Protein AF-A0A969XML6-F1 (afdb_monomer_lite)

Radius of gyration: 11.87 Å; chains: 1; bounding box: 26×25×30 Å

Sequence (83 aa):
MPVALARDLGRVLAANRRYDYTAEAGLVAYVTAEGWPVYLGHDGDAAAKVAIMRALVDELVRRNVSVAYIDLRNEVRPTYKPG

Foldseek 3Di:
DLVVLVVVLCVVVPDDWDWDADPVQGIWTFDDPVRATERQGRDDDNVLLVVQVVVVVVVCVVVVFAFNHWYCVPVVDIDTDGD

pLDDT: mean 85.57, std 12.53, range [48.47, 97.31]

Structure (mmCIF, N/CA/C/O backbone):
data_AF-A0A969XML6-F1
#
_entry.id   AF-A0A969XML6-F1
#
loop_
_atom_site.group_PDB
_atom_site.id
_atom_site.type_symbol
_atom_site.label_atom_id
_atom_site.label_alt_id
_atom_site.label_comp_id
_atom_site.label_asym_id
_atom_site.label_entity_id
_atom_site.label_seq_id
_atom_site.pdbx_PDB_ins_code
_atom_site.Cartn_x
_atom_site.Cartn_y
_atom_site.Cartn_z
_atom_site.occupancy
_atom_site.B_iso_or_equiv
_atom_site.auth_seq_id
_atom_site.auth_comp_id
_atom_site.auth_asym_id
_atom_site.auth_atom_id
_atom_site.pdbx_PDB_model_num
ATOM 1 N N . MET A 1 1 ? 10.906 -5.580 -14.891 1.00 49.66 1 MET A N 1
ATOM 2 C CA . MET A 1 1 ? 10.517 -6.989 -14.638 1.00 49.66 1 MET A CA 1
ATOM 3 C C . MET A 1 1 ? 9.857 -7.042 -13.269 1.00 49.66 1 MET A C 1
ATOM 5 O O . MET A 1 1 ? 10.579 -6.887 -12.288 1.00 49.66 1 MET A O 1
ATOM 9 N N . PRO A 1 2 ? 8.534 -7.257 -13.184 1.00 57.25 2 PRO A N 1
ATOM 10 C CA . PRO A 1 2 ? 7.766 -7.201 -11.928 1.00 57.25 2 PRO A CA 1
ATOM 11 C C . PRO A 1 2 ? 8.295 -8.110 -10.798 1.00 57.25 2 PRO A C 1
ATOM 13 O O . PRO A 1 2 ? 8.034 -7.878 -9.622 1.00 57.25 2 PRO A O 1
ATOM 16 N N . VAL A 1 3 ? 9.110 -9.111 -11.143 1.00 62.34 3 VAL A N 1
ATOM 17 C CA . VAL A 1 3 ? 9.784 -10.023 -10.207 1.00 62.34 3 VAL A CA 1
ATOM 18 C C . VAL A 1 3 ? 10.809 -9.323 -9.302 1.00 62.34 3 VAL A C 1
ATOM 20 O O . VAL A 1 3 ? 11.022 -9.788 -8.187 1.00 62.34 3 VAL A O 1
ATOM 23 N N . ALA A 1 4 ? 11.459 -8.238 -9.741 1.00 68.62 4 ALA A N 1
ATOM 24 C CA . ALA A 1 4 ? 12.520 -7.592 -8.959 1.00 68.62 4 ALA A CA 1
ATOM 25 C C . ALA A 1 4 ? 11.962 -6.910 -7.701 1.00 68.62 4 ALA A C 1
ATOM 27 O O . ALA A 1 4 ? 12.379 -7.239 -6.594 1.00 68.62 4 ALA A O 1
ATOM 28 N N . LEU A 1 5 ? 10.932 -6.072 -7.867 1.00 69.44 5 LEU A N 1
ATOM 29 C CA . LEU A 1 5 ? 10.255 -5.392 -6.762 1.00 69.44 5 LEU A CA 1
ATOM 30 C C . LEU A 1 5 ? 9.671 -6.394 -5.756 1.00 69.44 5 LEU A C 1
ATOM 32 O O . LEU A 1 5 ? 9.912 -6.273 -4.558 1.00 69.44 5 LEU A O 1
ATOM 36 N N . ALA A 1 6 ? 8.967 -7.425 -6.236 1.00 69.94 6 ALA A N 1
ATOM 37 C CA . ALA A 1 6 ? 8.409 -8.470 -5.376 1.00 69.94 6 ALA A CA 1
ATOM 38 C C . ALA A 1 6 ? 9.499 -9.247 -4.610 1.00 69.94 6 ALA A C 1
ATOM 40 O O . ALA A 1 6 ? 9.362 -9.500 -3.413 1.00 69.94 6 ALA A O 1
ATOM 41 N N . ARG A 1 7 ? 10.608 -9.596 -5.278 1.00 69.94 7 ARG A N 1
ATOM 42 C CA . ARG A 1 7 ? 11.750 -10.290 -4.662 1.00 69.94 7 ARG A CA 1
ATOM 43 C C . ARG A 1 7 ? 12.417 -9.437 -3.588 1.00 69.94 7 ARG A C 1
ATOM 45 O O . ARG A 1 7 ? 12.730 -9.952 -2.515 1.00 69.94 7 ARG A O 1
ATOM 52 N N . ASP A 1 8 ? 12.639 -8.161 -3.869 1.00 69.62 8 ASP A N 1
ATOM 53 C CA . ASP A 1 8 ? 13.292 -7.252 -2.931 1.00 69.62 8 ASP A CA 1
ATOM 54 C C . ASP A 1 8 ? 12.381 -6.952 -1.737 1.00 69.62 8 ASP A C 1
ATOM 56 O O . ASP A 1 8 ? 12.837 -6.971 -0.594 1.00 69.62 8 ASP A O 1
ATOM 60 N N . LEU A 1 9 ? 11.070 -6.840 -1.957 1.00 73.06 9 LEU A N 1
ATOM 61 C CA . LEU A 1 9 ? 10.090 -6.754 -0.875 1.00 73.06 9 LEU A CA 1
ATOM 62 C C . LEU A 1 9 ? 10.038 -8.012 -0.015 1.00 73.06 9 LEU A C 1
ATOM 64 O O . LEU A 1 9 ? 9.980 -7.889 1.204 1.00 73.06 9 LEU A O 1
ATOM 68 N N . GLY A 1 10 ? 10.157 -9.206 -0.598 1.00 65.44 10 GLY A N 1
ATOM 69 C CA . GLY A 1 10 ? 10.270 -10.448 0.171 1.00 65.44 10 GLY A CA 1
ATOM 70 C C . GLY A 1 10 ? 11.449 -10.449 1.154 1.00 65.44 10 GLY A C 1
ATOM 71 O O . GLY A 1 10 ? 11.335 -10.993 2.251 1.00 65.44 10 GLY A O 1
ATOM 72 N N . ARG A 1 11 ? 12.562 -9.785 0.806 1.00 66.62 11 ARG A N 1
ATOM 73 C CA . ARG A 1 11 ? 13.721 -9.621 1.703 1.00 66.62 11 ARG A CA 1
ATOM 74 C C . ARG A 1 11 ? 13.478 -8.568 2.782 1.00 66.62 11 ARG A C 1
ATOM 76 O O . ARG A 1 11 ? 13.883 -8.760 3.923 1.00 66.62 11 ARG A O 1
ATOM 83 N N . VAL A 1 12 ? 12.820 -7.464 2.432 1.00 62.53 12 VAL A N 1
ATOM 84 C CA . VAL A 1 12 ? 12.600 -6.331 3.346 1.00 62.53 12 VAL A CA 1
ATOM 85 C C . VAL A 1 12 ? 11.432 -6.578 4.319 1.00 62.53 12 VAL A C 1
ATOM 87 O O . VAL A 1 12 ? 11.429 -6.063 5.441 1.00 62.53 12 VAL A O 1
ATOM 90 N N . LEU A 1 13 ? 10.432 -7.368 3.920 1.00 66.50 13 LEU A N 1
ATOM 91 C CA . LEU A 1 13 ? 9.200 -7.624 4.679 1.00 66.50 13 LEU A CA 1
ATOM 92 C C . LEU A 1 13 ? 9.240 -8.883 5.562 1.00 66.50 13 LEU A C 1
ATOM 94 O O . LEU A 1 13 ? 8.183 -9.319 6.010 1.00 66.50 13 LEU A O 1
ATOM 98 N N . ALA A 1 14 ? 10.422 -9.456 5.807 1.00 56.28 14 ALA A N 1
ATOM 99 C CA . ALA A 1 14 ? 10.615 -10.774 6.413 1.00 56.28 14 ALA A CA 1
ATOM 100 C C . ALA A 1 14 ? 9.571 -11.220 7.475 1.00 56.28 14 ALA A C 1
ATOM 102 O O . ALA A 1 14 ? 9.224 -10.506 8.418 1.00 56.28 14 ALA A O 1
ATOM 103 N N . ALA A 1 15 ? 9.171 -12.484 7.291 1.00 48.47 15 ALA A N 1
ATOM 104 C CA . ALA A 1 15 ? 8.417 -13.436 8.112 1.00 48.47 15 ALA A CA 1
ATOM 105 C C . ALA A 1 15 ? 6.887 -13.329 8.262 1.00 48.47 15 ALA A C 1
ATOM 107 O O . ALA A 1 15 ? 6.282 -14.388 8.357 1.00 48.47 15 ALA A O 1
ATOM 108 N N . ASN A 1 16 ? 6.223 -12.166 8.246 1.00 50.38 16 ASN A N 1
ATOM 109 C CA . ASN A 1 16 ? 4.790 -12.140 8.634 1.00 50.38 16 ASN A CA 1
ATOM 110 C C . ASN A 1 16 ? 3.868 -11.209 7.832 1.00 50.38 16 ASN A C 1
ATOM 112 O O . ASN A 1 16 ? 2.768 -10.902 8.288 1.00 50.38 16 ASN A O 1
ATOM 116 N N . ARG A 1 17 ? 4.269 -10.737 6.647 1.00 64.25 17 ARG A N 1
ATOM 117 C CA . ARG A 1 17 ? 3.412 -9.850 5.842 1.00 64.25 17 ARG A CA 1
ATOM 118 C C . ARG A 1 17 ? 2.996 -10.508 4.538 1.00 64.25 17 ARG A C 1
ATOM 120 O O . ARG A 1 17 ? 3.834 -10.884 3.722 1.00 64.25 17 ARG A O 1
ATOM 127 N N . ARG A 1 18 ? 1.680 -10.643 4.376 1.00 81.62 18 ARG A N 1
ATOM 128 C CA . ARG A 1 18 ? 1.032 -11.122 3.159 1.00 81.62 18 ARG A CA 1
ATOM 129 C C . ARG A 1 18 ? 1.213 -10.067 2.072 1.00 81.62 18 ARG A C 1
ATOM 131 O O . ARG A 1 18 ? 1.025 -8.877 2.323 1.00 81.62 18 ARG A O 1
ATOM 138 N N . TYR A 1 19 ? 1.573 -10.506 0.879 1.00 85.88 19 TYR A N 1
ATOM 139 C CA . TYR A 1 19 ? 1.553 -9.679 -0.315 1.00 85.88 19 TYR A CA 1
ATOM 140 C C . TYR A 1 19 ? 1.009 -10.503 -1.474 1.00 85.88 19 TYR A C 1
ATOM 142 O O . TYR A 1 19 ? 1.252 -11.706 -1.544 1.00 85.88 19 TYR A O 1
ATOM 150 N N . ASP A 1 20 ? 0.293 -9.839 -2.370 1.00 89.19 20 ASP A N 1
ATOM 151 C CA . ASP A 1 20 ? -0.206 -10.412 -3.614 1.00 89.19 20 ASP A CA 1
ATOM 152 C C . ASP A 1 20 ? 0.371 -9.635 -4.796 1.00 89.19 20 ASP A C 1
ATOM 154 O O . ASP A 1 20 ? 0.771 -8.476 -4.672 1.00 89.19 20 ASP A O 1
ATOM 158 N N . TYR A 1 21 ? 0.387 -10.270 -5.964 1.00 86.94 21 TYR A N 1
ATOM 159 C CA . TYR A 1 21 ? 0.686 -9.607 -7.225 1.00 86.94 21 TYR A CA 1
ATOM 160 C C . TYR A 1 21 ? -0.476 -9.808 -8.194 1.00 86.94 21 TYR A C 1
ATOM 162 O O . TYR A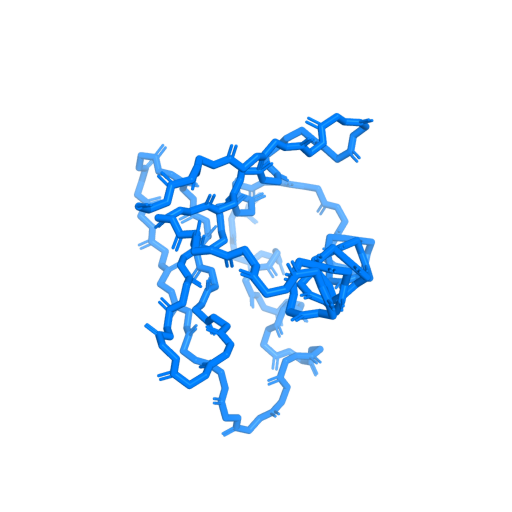 1 21 ? -0.916 -10.937 -8.412 1.00 86.94 21 TYR A O 1
ATOM 170 N N . THR A 1 22 ? -0.942 -8.723 -8.808 1.00 88.00 22 THR A N 1
ATOM 171 C CA . THR A 1 22 ? -1.963 -8.763 -9.861 1.00 88.00 22 THR A CA 1
ATOM 172 C C . THR A 1 22 ? -1.472 -8.042 -11.111 1.00 88.00 22 THR A C 1
ATOM 174 O O . THR A 1 22 ? -0.641 -7.137 -11.040 1.00 88.00 22 THR A O 1
ATOM 177 N N . ALA A 1 23 ? -2.003 -8.424 -12.273 1.00 89.06 23 ALA A N 1
ATOM 178 C CA . ALA A 1 23 ? -1.681 -7.748 -13.528 1.00 89.06 23 ALA A CA 1
ATOM 179 C C . ALA A 1 23 ? -2.210 -6.302 -13.580 1.00 89.06 23 ALA A C 1
ATOM 181 O O . ALA A 1 23 ? -1.627 -5.476 -14.270 1.00 89.06 23 ALA A O 1
ATOM 182 N N . GLU A 1 24 ? -3.292 -6.002 -12.859 1.00 91.50 24 GLU A N 1
ATOM 183 C CA . GLU A 1 24 ? -3.935 -4.683 -12.857 1.00 91.50 24 GLU A CA 1
ATOM 184 C C . GLU A 1 24 ? -3.255 -3.692 -11.903 1.00 91.50 24 GLU A C 1
ATOM 186 O O . GLU A 1 24 ? -3.045 -2.532 -12.253 1.00 91.50 24 GLU A O 1
ATOM 191 N N . ALA A 1 25 ? -2.918 -4.136 -10.689 1.00 89.88 25 ALA A N 1
ATOM 192 C CA . ALA A 1 25 ? -2.431 -3.251 -9.631 1.00 89.88 25 ALA A CA 1
ATOM 193 C C . ALA A 1 25 ? -0.936 -3.415 -9.323 1.00 89.88 25 ALA A C 1
ATOM 195 O O . ALA A 1 25 ? -0.364 -2.624 -8.567 1.00 89.88 25 ALA A O 1
ATOM 196 N N . GLY A 1 26 ? -0.302 -4.445 -9.881 1.00 92.25 26 GLY A N 1
ATOM 197 C CA . GLY A 1 26 ? 1.048 -4.842 -9.526 1.00 92.25 26 GLY A CA 1
ATOM 198 C C . GLY A 1 26 ? 1.072 -5.438 -8.126 1.00 92.25 26 GLY A C 1
ATOM 199 O O . GLY A 1 26 ? 0.210 -6.239 -7.757 1.00 92.25 26 GLY A O 1
ATOM 200 N N . LEU A 1 27 ? 2.083 -5.068 -7.352 1.00 91.56 27 LEU A N 1
ATOM 201 C CA . LEU A 1 27 ? 2.283 -5.595 -6.015 1.00 91.56 27 LEU A CA 1
ATOM 202 C C . LEU A 1 27 ? 1.387 -4.887 -4.993 1.00 91.56 27 LEU A C 1
ATOM 204 O O . LEU A 1 27 ? 1.325 -3.657 -4.943 1.00 91.56 27 LEU A O 1
ATOM 208 N N . VAL A 1 28 ? 0.743 -5.682 -4.146 1.00 93.31 28 VAL A N 1
ATOM 209 C CA . VAL A 1 28 ? -0.105 -5.226 -3.045 1.00 93.31 28 VAL A CA 1
ATOM 210 C C . VAL A 1 28 ? 0.415 -5.838 -1.756 1.00 93.31 28 VAL A C 1
ATOM 212 O O . VAL A 1 28 ? 0.503 -7.058 -1.647 1.00 93.31 28 VAL A O 1
ATOM 215 N N . ALA A 1 29 ? 0.771 -5.008 -0.779 1.00 91.56 29 ALA A N 1
ATOM 216 C CA . ALA A 1 29 ? 1.140 -5.468 0.556 1.00 91.56 29 ALA A CA 1
ATOM 217 C C . ALA A 1 29 ? -0.037 -5.276 1.514 1.00 91.56 29 ALA A C 1
ATOM 219 O O . ALA A 1 29 ? -0.695 -4.241 1.470 1.00 91.56 29 ALA A O 1
ATOM 220 N N . TYR A 1 30 ? -0.269 -6.236 2.404 1.00 91.00 30 TYR A N 1
ATOM 221 C CA . TYR A 1 30 ? -1.272 -6.109 3.458 1.00 91.00 30 TYR A CA 1
ATOM 222 C C . TYR A 1 30 ? -0.571 -5.797 4.778 1.00 91.00 30 TYR A C 1
ATOM 224 O O . TYR A 1 30 ? 0.335 -6.520 5.210 1.00 91.00 30 TYR A O 1
ATOM 232 N N . VAL A 1 31 ? -0.952 -4.680 5.389 1.00 86.19 31 VAL A N 1
ATOM 233 C CA . VAL A 1 31 ? -0.335 -4.141 6.608 1.00 86.19 31 VAL A CA 1
ATOM 234 C C . VAL A 1 31 ? -1.354 -4.051 7.740 1.00 86.19 31 VAL A C 1
ATOM 236 O O . VAL A 1 31 ? -2.546 -4.167 7.497 1.00 86.19 31 VAL A O 1
ATOM 239 N N . THR A 1 32 ? -0.858 -3.853 8.965 1.00 84.44 32 THR A N 1
ATOM 240 C CA . THR A 1 32 ? -1.639 -3.862 10.221 1.00 84.44 32 THR A CA 1
ATOM 241 C C . THR A 1 32 ? -2.385 -5.178 10.484 1.00 84.44 32 THR A C 1
ATOM 243 O O . THR A 1 32 ? -2.293 -6.135 9.715 1.00 84.44 32 THR A O 1
ATOM 246 N N . ALA A 1 33 ? -3.065 -5.262 11.631 1.00 82.81 33 ALA A N 1
ATOM 247 C CA . ALA A 1 33 ? -3.907 -6.408 11.965 1.00 82.81 33 ALA A CA 1
ATOM 248 C C . ALA A 1 33 ? -5.229 -6.394 11.177 1.00 82.81 33 ALA A C 1
ATOM 250 O O . ALA A 1 33 ? -5.779 -7.457 10.900 1.00 82.81 33 ALA A O 1
ATOM 251 N N . GLU A 1 34 ? -5.713 -5.211 10.777 1.00 83.94 34 GLU A N 1
ATOM 252 C CA . GLU A 1 34 ? -6.899 -5.068 9.924 1.00 83.94 34 GLU A CA 1
ATOM 253 C C . GLU A 1 34 ? -6.625 -5.410 8.451 1.00 83.94 34 GLU A C 1
ATOM 255 O O . GLU A 1 34 ? -7.562 -5.515 7.662 1.00 83.94 34 GLU A O 1
ATOM 260 N N . GLY A 1 35 ? -5.358 -5.600 8.065 1.00 88.75 35 GLY A N 1
ATOM 261 C CA . GLY A 1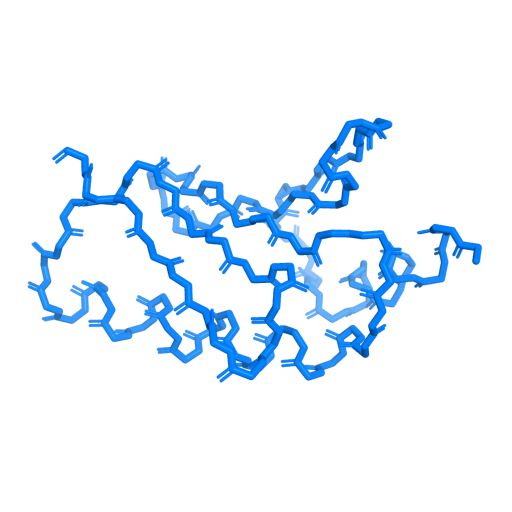 35 ? -4.989 -6.060 6.729 1.00 88.75 35 GLY A CA 1
ATOM 262 C C . GLY A 1 35 ? -5.174 -4.997 5.650 1.00 88.75 35 GLY A C 1
ATOM 263 O O . GLY A 1 35 ? -5.584 -5.325 4.537 1.00 88.75 35 GLY A O 1
ATOM 264 N N . TRP A 1 36 ? -4.880 -3.732 5.956 1.00 93.12 36 TRP A N 1
ATOM 265 C CA . TRP A 1 36 ? -5.003 -2.632 5.003 1.00 93.12 36 TRP A CA 1
ATOM 266 C C . TRP A 1 3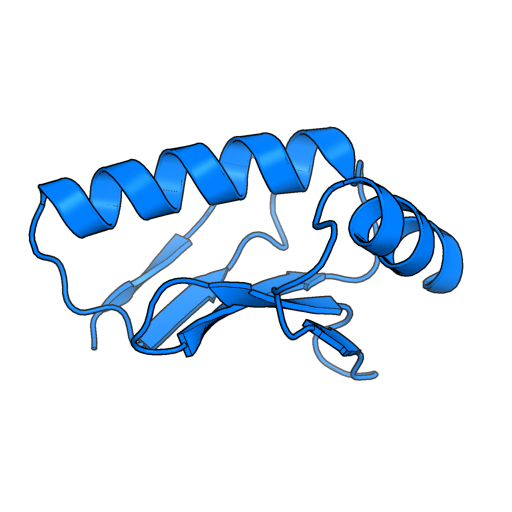6 ? -4.186 -2.913 3.733 1.00 93.12 36 TRP A C 1
ATOM 268 O O . TRP A 1 36 ? -2.979 -3.158 3.830 1.00 93.12 36 TRP A O 1
ATOM 278 N N . PRO A 1 37 ? -4.798 -2.866 2.537 1.00 95.12 37 PRO A N 1
ATOM 279 C CA . PRO A 1 37 ? -4.067 -3.031 1.291 1.00 95.12 37 PRO A CA 1
ATOM 280 C C . PRO A 1 37 ? -3.276 -1.762 0.951 1.0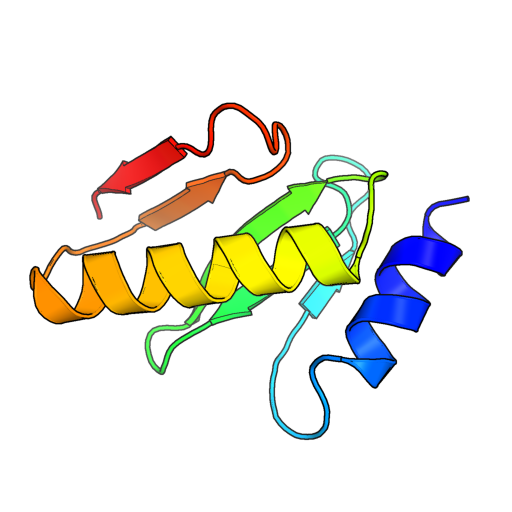0 95.12 37 PRO A C 1
ATOM 282 O O . PRO A 1 37 ? -3.804 -0.646 0.957 1.00 95.12 37 PRO A O 1
ATOM 285 N N . VAL A 1 38 ? -2.003 -1.949 0.607 1.00 95.31 38 VAL A N 1
ATOM 286 C CA . VAL A 1 38 ? -1.095 -0.917 0.100 1.00 95.31 38 VAL A CA 1
ATOM 287 C C . VAL A 1 38 ? -0.698 -1.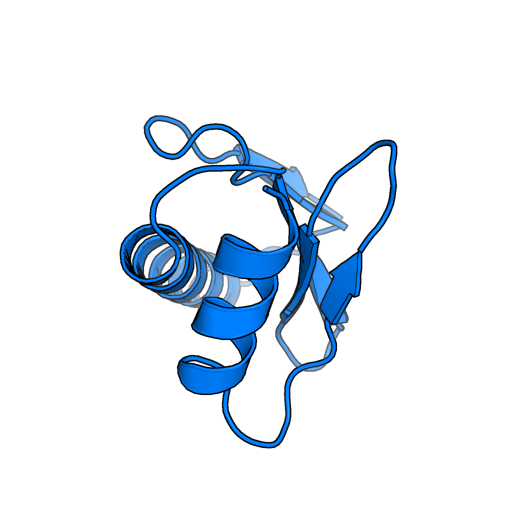272 -1.327 1.00 95.31 38 VAL A C 1
ATOM 289 O O . VAL A 1 38 ? 0.039 -2.234 -1.550 1.00 95.31 38 VAL A O 1
ATOM 292 N N . TYR A 1 39 ? -1.162 -0.486 -2.295 1.00 95.88 39 TYR A N 1
ATOM 293 C CA . TYR A 1 39 ? -0.826 -0.656 -3.707 1.00 95.88 39 TYR A CA 1
ATOM 294 C C . TYR A 1 39 ? 0.555 -0.067 -3.995 1.00 95.88 39 TYR A C 1
ATOM 296 O O . TYR A 1 39 ? 0.729 1.149 -4.016 1.00 95.88 39 TYR A O 1
ATOM 304 N N . LEU A 1 40 ? 1.543 -0.930 -4.219 1.00 94.12 40 LEU A N 1
ATOM 305 C CA . LEU A 1 40 ? 2.935 -0.546 -4.473 1.00 94.12 40 LEU A CA 1
ATOM 306 C C . LEU A 1 40 ? 3.225 -0.379 -5.970 1.00 94.12 40 LEU A C 1
ATOM 308 O O . LEU A 1 40 ? 4.159 0.333 -6.337 1.00 94.12 40 LEU A O 1
ATOM 312 N N . GLY A 1 41 ? 2.406 -0.985 -6.833 1.00 93.50 41 GLY A N 1
ATOM 313 C CA . GLY A 1 41 ? 2.553 -0.906 -8.284 1.00 93.50 41 GLY A CA 1
ATOM 314 C C . GLY A 1 41 ? 3.526 -1.935 -8.852 1.00 93.50 41 GLY A C 1
ATOM 315 O O . GLY A 1 41 ? 3.855 -2.936 -8.215 1.00 93.50 41 GLY A O 1
ATOM 316 N N . HIS A 1 42 ? 3.943 -1.711 -10.096 1.00 90.56 42 HIS A N 1
ATOM 317 C CA . HIS A 1 42 ? 4.750 -2.664 -10.868 1.00 90.56 42 HIS A CA 1
ATOM 318 C C . HIS A 1 42 ? 6.256 -2.421 -10.746 1.00 90.56 42 HIS A C 1
ATOM 320 O O . HIS A 1 42 ? 7.036 -3.368 -10.842 1.00 90.56 42 HIS A O 1
ATOM 326 N N . ASP A 1 43 ? 6.642 -1.167 -10.523 1.00 88.56 43 ASP A N 1
ATOM 327 C CA . ASP A 1 43 ? 8.012 -0.679 -10.626 1.00 88.56 43 ASP A CA 1
ATOM 328 C C . ASP A 1 43 ? 8.323 0.310 -9.494 1.00 88.56 43 ASP A C 1
ATOM 330 O O . ASP A 1 43 ? 7.432 0.721 -8.746 1.00 88.56 43 ASP A O 1
ATOM 334 N N . GLY A 1 44 ? 9.592 0.705 -9.394 1.00 84.38 44 GLY A N 1
ATOM 335 C CA . GLY A 1 44 ? 10.112 1.639 -8.395 1.00 84.38 44 GLY A CA 1
ATOM 336 C C . GLY A 1 44 ? 11.123 0.987 -7.456 1.00 84.38 44 GLY A C 1
ATOM 337 O O . GLY A 1 44 ? 11.459 -0.192 -7.598 1.00 84.38 44 GLY A O 1
ATOM 338 N N . ASP A 1 45 ? 11.622 1.770 -6.504 1.00 85.31 45 ASP A N 1
ATOM 339 C CA . ASP A 1 45 ? 12.596 1.291 -5.526 1.00 85.31 45 ASP A CA 1
ATOM 340 C C . ASP A 1 45 ? 11.868 0.605 -4.363 1.00 85.31 45 ASP A C 1
ATOM 342 O O . ASP A 1 45 ? 11.096 1.215 -3.619 1.00 85.31 45 ASP A O 1
ATOM 346 N N . ALA A 1 46 ? 12.126 -0.692 -4.198 1.00 83.19 46 ALA A N 1
ATOM 347 C CA . ALA A 1 46 ? 11.506 -1.508 -3.164 1.00 83.19 46 ALA A CA 1
ATOM 348 C C . ALA A 1 46 ? 11.765 -0.972 -1.748 1.00 83.19 46 ALA A C 1
ATOM 350 O O . ALA A 1 46 ? 10.847 -0.919 -0.928 1.00 83.19 46 ALA A O 1
ATOM 351 N N . ALA A 1 47 ? 13.002 -0.573 -1.451 1.00 84.75 47 ALA A N 1
ATOM 352 C CA . ALA A 1 47 ? 13.382 -0.087 -0.132 1.00 84.75 47 ALA A CA 1
ATOM 353 C C . ALA A 1 47 ? 12.727 1.269 0.155 1.00 84.75 47 ALA A C 1
ATOM 355 O O . ALA A 1 47 ? 12.170 1.459 1.240 1.00 84.75 47 ALA A O 1
ATOM 356 N N . ALA A 1 48 ? 12.719 2.172 -0.831 1.00 88.69 48 ALA A N 1
ATOM 357 C CA . ALA A 1 48 ? 12.052 3.465 -0.713 1.00 88.69 48 ALA A CA 1
ATOM 358 C C . ALA A 1 48 ? 10.542 3.298 -0.488 1.00 88.69 48 ALA A C 1
ATOM 360 O O . ALA A 1 48 ? 9.990 3.858 0.462 1.00 88.69 48 ALA A O 1
ATOM 361 N N . LYS A 1 49 ? 9.879 2.452 -1.287 1.00 90.44 49 LYS A N 1
ATOM 362 C CA . LYS A 1 49 ? 8.453 2.151 -1.118 1.00 90.44 49 LYS A CA 1
ATOM 363 C C . LYS A 1 49 ? 8.138 1.588 0.265 1.00 90.44 49 LYS A C 1
ATOM 365 O O . LYS A 1 49 ? 7.164 2.010 0.884 1.00 90.44 49 LYS A O 1
ATOM 370 N N . VAL A 1 50 ? 8.961 0.683 0.800 1.00 87.62 50 VAL A N 1
ATOM 371 C CA . VAL A 1 50 ? 8.752 0.179 2.169 1.00 87.62 50 VAL A CA 1
ATOM 372 C C . VAL A 1 50 ? 8.918 1.276 3.209 1.00 87.62 50 VAL A C 1
ATOM 374 O O . VAL A 1 50 ? 8.127 1.325 4.152 1.00 87.62 50 VAL A O 1
ATOM 377 N N . ALA A 1 51 ? 9.930 2.131 3.070 1.00 90.38 51 ALA A N 1
ATOM 378 C CA . ALA A 1 51 ? 10.165 3.215 4.015 1.00 90.38 51 ALA A CA 1
ATOM 379 C C . ALA A 1 51 ? 8.964 4.172 4.063 1.00 90.38 51 ALA A C 1
ATOM 381 O O . ALA A 1 51 ? 8.450 4.449 5.148 1.00 90.38 51 ALA A O 1
ATOM 382 N N . ILE A 1 52 ? 8.458 4.590 2.896 1.00 93.31 52 ILE A N 1
ATOM 383 C CA . ILE A 1 52 ? 7.280 5.465 2.802 1.00 93.31 52 ILE A CA 1
ATOM 384 C C . ILE A 1 52 ? 6.034 4.751 3.337 1.00 93.31 52 ILE A C 1
ATOM 386 O O . ILE A 1 52 ? 5.295 5.325 4.135 1.00 93.31 52 ILE A O 1
ATOM 390 N N . MET A 1 53 ? 5.822 3.485 2.960 1.00 92.75 53 MET A N 1
ATOM 391 C CA . MET A 1 53 ? 4.705 2.677 3.455 1.00 92.75 53 MET A CA 1
ATOM 392 C C . MET A 1 53 ? 4.693 2.609 4.986 1.00 92.75 53 MET A C 1
ATOM 394 O O . MET A 1 53 ? 3.653 2.846 5.591 1.00 92.75 53 MET A O 1
ATOM 398 N N . ARG A 1 54 ? 5.827 2.285 5.622 1.00 91.19 54 ARG A N 1
ATOM 399 C CA . ARG A 1 54 ? 5.916 2.187 7.089 1.00 91.19 54 ARG A CA 1
ATOM 400 C C . ARG A 1 54 ? 5.604 3.527 7.749 1.00 91.19 54 ARG A C 1
ATOM 402 O O . ARG A 1 54 ? 4.738 3.571 8.612 1.00 91.19 54 ARG A O 1
ATOM 409 N N . ALA A 1 55 ? 6.234 4.606 7.284 1.00 94.06 55 ALA A N 1
ATOM 410 C CA . ALA A 1 55 ? 6.014 5.941 7.832 1.00 94.06 55 ALA A CA 1
ATOM 411 C C . ALA A 1 55 ? 4.542 6.380 7.735 1.00 94.06 55 ALA A C 1
ATOM 413 O O . ALA A 1 55 ? 3.991 6.908 8.701 1.00 94.06 55 ALA A O 1
ATOM 414 N N . LEU A 1 56 ? 3.893 6.124 6.595 1.00 94.75 56 LEU A N 1
ATOM 415 C CA . LEU A 1 56 ? 2.496 6.494 6.379 1.00 94.75 56 LEU A CA 1
ATOM 416 C C . LEU A 1 56 ? 1.532 5.645 7.218 1.00 94.75 56 LEU A C 1
ATOM 418 O O . LEU A 1 56 ? 0.600 6.184 7.809 1.00 94.75 56 LEU A O 1
ATOM 422 N N . VAL A 1 57 ? 1.761 4.333 7.310 1.00 93.19 57 VAL A N 1
ATOM 423 C CA . VAL A 1 57 ? 0.958 3.446 8.168 1.00 93.19 57 VAL A CA 1
ATOM 424 C C . VAL A 1 57 ? 1.067 3.876 9.630 1.00 93.19 57 VAL A C 1
ATOM 426 O O . VAL A 1 57 ? 0.043 4.037 10.291 1.00 93.19 57 VAL A O 1
ATOM 429 N N . ASP A 1 58 ? 2.281 4.142 10.116 1.00 93.88 58 ASP A N 1
ATOM 430 C CA . ASP A 1 58 ? 2.512 4.590 11.491 1.00 93.88 58 ASP A CA 1
ATOM 431 C C . ASP A 1 58 ? 1.836 5.943 11.774 1.00 93.88 58 ASP A C 1
ATOM 433 O O . ASP A 1 58 ? 1.326 6.181 12.871 1.00 93.88 58 ASP A O 1
ATOM 437 N N . GLU A 1 59 ? 1.797 6.857 10.800 1.00 95.88 59 GLU A N 1
ATOM 438 C CA . GLU A 1 59 ? 1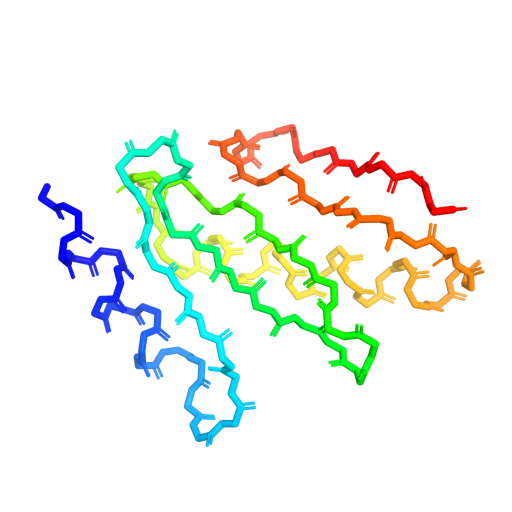.050 8.111 10.923 1.00 95.88 59 GLU A CA 1
ATOM 439 C C . GLU A 1 59 ? -0.463 7.878 11.027 1.00 95.88 59 GLU A C 1
ATOM 441 O O . GLU A 1 59 ? -1.103 8.409 11.937 1.00 95.88 59 GLU A O 1
ATOM 446 N N . LEU A 1 60 ? -1.038 7.085 10.121 1.00 95.31 60 LEU A N 1
ATOM 447 C CA . LEU A 1 60 ? -2.484 6.858 10.049 1.00 95.31 60 LEU A CA 1
ATOM 448 C C . LEU A 1 60 ? -3.010 6.093 11.270 1.00 95.31 60 LEU A C 1
ATOM 450 O O . LEU A 1 60 ? -4.060 6.456 11.804 1.00 95.31 60 LEU A O 1
ATOM 454 N N . VAL A 1 61 ? -2.244 5.119 11.773 1.00 93.88 61 VAL A N 1
ATOM 455 C CA . VAL A 1 61 ? -2.543 4.408 13.027 1.00 93.88 61 VAL A CA 1
ATOM 456 C C . VAL A 1 61 ? -2.534 5.374 14.213 1.00 93.88 61 VAL A C 1
ATOM 458 O O . VAL A 1 61 ? -3.491 5.403 14.982 1.00 93.88 61 VAL A O 1
ATOM 461 N N . ARG A 1 62 ? -1.510 6.233 14.347 1.00 96.44 62 ARG A N 1
ATOM 462 C CA . ARG A 1 62 ? -1.461 7.239 15.431 1.00 96.44 62 ARG A CA 1
ATOM 463 C C . ARG A 1 62 ? -2.624 8.226 15.382 1.00 96.44 62 ARG A C 1
ATOM 465 O O . ARG A 1 62 ? -3.038 8.733 16.419 1.00 96.44 62 ARG A O 1
ATOM 472 N N . ARG A 1 63 ? -3.131 8.518 14.185 1.00 95.75 63 ARG A N 1
ATOM 473 C CA . ARG A 1 63 ? -4.280 9.405 13.964 1.00 95.75 63 ARG A CA 1
ATOM 474 C C . ARG A 1 63 ? -5.630 8.699 14.123 1.00 95.75 63 ARG A C 1
ATOM 476 O O . ARG A 1 63 ? -6.652 9.364 13.984 1.00 95.75 63 ARG A O 1
ATOM 483 N N . ASN A 1 64 ? -5.637 7.394 14.407 1.00 94.56 64 ASN A N 1
ATOM 484 C CA . ASN A 1 64 ? -6.834 6.562 14.524 1.00 94.56 64 ASN A CA 1
ATOM 485 C C . ASN A 1 64 ? -7.762 6.679 13.297 1.00 94.56 64 ASN A C 1
ATOM 487 O O . ASN A 1 64 ? -8.981 6.802 13.423 1.00 94.56 64 ASN A O 1
ATOM 491 N N . VAL A 1 65 ? -7.168 6.711 12.099 1.00 94.38 65 VAL A N 1
ATOM 492 C CA . VAL A 1 65 ? -7.899 6.820 10.830 1.00 94.38 65 VAL A CA 1
ATOM 493 C C . VAL A 1 65 ? -8.299 5.427 10.354 1.00 94.38 65 VAL A C 1
ATOM 495 O O . VAL A 1 65 ? -7.452 4.548 10.238 1.00 94.38 65 VAL A O 1
ATOM 498 N N . SER A 1 66 ? -9.578 5.243 10.022 1.00 91.81 66 SER A N 1
ATOM 499 C CA . SER A 1 66 ? -10.046 4.067 9.280 1.00 91.81 66 SER A CA 1
ATOM 500 C C . SER A 1 66 ? -9.590 4.175 7.825 1.00 91.81 66 SER A C 1
ATOM 502 O O . SER A 1 66 ? -9.836 5.198 7.183 1.00 91.81 66 SER A O 1
ATOM 504 N N . VAL A 1 67 ? -8.920 3.151 7.295 1.00 95.44 67 VAL A N 1
ATOM 505 C CA . VAL A 1 67 ? -8.343 3.164 5.943 1.00 95.44 67 VAL A CA 1
ATOM 506 C C . VAL A 1 67 ? -8.860 1.973 5.146 1.00 95.44 67 VAL A C 1
ATOM 508 O O . VAL A 1 67 ? -8.669 0.824 5.530 1.00 95.44 67 VAL A O 1
ATOM 511 N N . ALA A 1 68 ? -9.473 2.254 3.997 1.00 96.69 68 ALA A N 1
ATOM 512 C CA . ALA A 1 68 ? -9.875 1.238 3.032 1.00 96.69 68 ALA A CA 1
ATOM 513 C C . ALA A 1 68 ? -8.682 0.751 2.195 1.00 96.69 68 ALA A C 1
ATOM 515 O O . ALA A 1 68 ? -8.574 -0.438 1.911 1.00 96.69 68 ALA A O 1
ATOM 516 N N . TYR A 1 69 ? -7.802 1.669 1.777 1.00 96.81 69 TYR A N 1
ATOM 517 C CA . TYR A 1 69 ? -6.533 1.345 1.120 1.00 96.81 69 TYR A CA 1
ATOM 518 C C . TYR A 1 69 ? -5.554 2.525 1.115 1.00 96.81 69 TYR A C 1
ATOM 520 O O . TYR A 1 69 ? -5.953 3.685 1.244 1.00 96.81 69 TYR A O 1
ATOM 528 N N . ILE A 1 70 ? -4.280 2.220 0.866 1.00 96.75 70 ILE A N 1
ATOM 529 C CA . ILE A 1 70 ? -3.210 3.183 0.579 1.00 96.75 70 ILE A CA 1
ATOM 530 C C . ILE A 1 70 ? -2.721 2.964 -0.860 1.00 96.75 70 ILE A C 1
ATOM 532 O O . ILE A 1 70 ? -2.477 1.833 -1.272 1.00 96.75 70 ILE A O 1
ATOM 536 N N . ASP A 1 71 ? -2.560 4.038 -1.630 1.00 96.69 71 ASP A N 1
ATOM 537 C CA . ASP A 1 71 ? -1.984 4.019 -2.975 1.00 96.69 71 ASP A CA 1
ATOM 538 C C . ASP A 1 71 ? -0.593 4.668 -2.967 1.00 96.69 71 ASP A C 1
ATOM 540 O O . ASP A 1 71 ? -0.450 5.881 -2.787 1.00 96.69 71 ASP A O 1
ATOM 544 N N . LEU A 1 72 ? 0.429 3.829 -3.156 1.00 95.94 72 LEU A N 1
ATOM 545 C CA . LEU A 1 72 ? 1.851 4.173 -3.221 1.00 95.94 72 LEU A CA 1
ATOM 546 C C . LEU A 1 72 ? 2.436 3.891 -4.620 1.00 95.94 72 LEU A C 1
ATOM 548 O O . LEU A 1 72 ? 3.647 3.714 -4.799 1.00 95.94 72 LEU A O 1
ATOM 552 N N . ARG A 1 73 ? 1.588 3.835 -5.651 1.00 93.81 73 ARG A N 1
ATOM 553 C CA . ARG A 1 73 ? 2.067 3.695 -7.033 1.00 93.81 73 ARG A CA 1
ATOM 554 C C . ARG A 1 73 ? 2.833 4.942 -7.479 1.00 93.81 73 ARG A C 1
ATOM 556 O O . ARG A 1 73 ? 3.784 4.825 -8.244 1.00 93.81 73 ARG A O 1
ATOM 563 N N . ASN A 1 74 ? 2.473 6.111 -6.940 1.00 90.44 74 ASN A N 1
ATOM 564 C CA . ASN A 1 74 ? 3.242 7.351 -7.044 1.00 90.44 74 ASN A CA 1
ATOM 565 C C . ASN A 1 74 ? 3.974 7.642 -5.721 1.00 90.44 74 ASN A C 1
ATOM 567 O O . ASN A 1 74 ? 3.366 8.101 -4.757 1.00 90.44 74 ASN A O 1
ATOM 571 N N . GLU A 1 75 ? 5.286 7.410 -5.690 1.00 85.06 75 GLU A N 1
ATOM 572 C CA . GLU A 1 75 ? 6.126 7.586 -4.491 1.00 85.06 75 GLU A CA 1
ATOM 573 C C . GLU A 1 75 ? 6.233 9.043 -4.027 1.00 85.06 75 GLU A C 1
ATOM 575 O O . GLU A 1 75 ? 6.401 9.300 -2.839 1.00 85.06 75 GLU A O 1
ATOM 580 N N . VAL A 1 76 ? 6.099 10.002 -4.947 1.00 89.06 76 VAL A N 1
ATOM 581 C CA . VAL A 1 76 ? 6.176 11.439 -4.637 1.00 89.06 76 VAL A CA 1
ATOM 582 C C . VAL A 1 76 ? 4.882 11.931 -3.991 1.00 89.06 76 VAL A C 1
ATOM 584 O O . VAL A 1 76 ? 4.879 12.916 -3.253 1.00 89.06 76 VAL A O 1
ATOM 587 N N . ARG A 1 77 ? 3.762 11.259 -4.271 1.00 90.56 77 ARG A N 1
ATOM 588 C CA . ARG A 1 77 ? 2.441 11.675 -3.801 1.00 90.56 77 ARG A CA 1
ATOM 589 C C . ARG A 1 77 ? 1.587 10.469 -3.392 1.00 90.56 77 ARG A C 1
ATOM 591 O O . ARG A 1 77 ? 0.604 10.177 -4.078 1.00 90.56 77 ARG A O 1
ATOM 598 N N . PRO A 1 78 ? 1.937 9.787 -2.283 1.00 93.50 78 PRO A N 1
ATOM 599 C CA . PRO A 1 78 ? 1.077 8.771 -1.695 1.00 93.50 78 PRO A CA 1
ATOM 600 C C . PRO A 1 78 ? -0.310 9.330 -1.387 1.00 93.50 78 PRO A C 1
ATOM 602 O O . PRO A 1 78 ? -0.453 10.467 -0.930 1.00 93.50 78 PRO A O 1
ATOM 605 N N . THR A 1 79 ? -1.334 8.509 -1.594 1.00 96.25 79 THR A N 1
ATOM 606 C CA . THR A 1 79 ? -2.712 8.829 -1.201 1.00 96.25 79 THR A CA 1
ATOM 607 C C . THR A 1 79 ? -3.318 7.673 -0.415 1.00 96.25 79 THR A C 1
ATOM 609 O O . THR A 1 79 ? -2.822 6.551 -0.466 1.00 96.25 79 THR A O 1
ATOM 612 N N . TYR A 1 80 ? -4.383 7.929 0.338 1.00 96.69 80 TYR A N 1
ATOM 613 C CA . TYR A 1 80 ? -5.160 6.878 0.988 1.00 96.69 80 TYR A CA 1
ATOM 614 C C . TYR A 1 80 ? -6.648 7.176 0.848 1.00 96.69 80 TYR A C 1
ATOM 616 O O . TYR A 1 80 ? -7.056 8.335 0.728 1.00 96.69 80 TYR A O 1
ATOM 624 N N . LYS A 1 81 ? -7.454 6.118 0.870 1.00 97.31 81 LYS A N 1
ATOM 625 C CA . LYS A 1 81 ? -8.908 6.213 0.933 1.00 97.31 81 LYS A CA 1
ATOM 626 C C . LYS A 1 81 ? -9.364 5.891 2.359 1.00 97.31 81 LYS A C 1
ATOM 628 O O . LYS A 1 81 ? -9.049 4.798 2.834 1.00 97.31 81 LYS A O 1
ATOM 633 N N . PRO A 1 82 ? -10.105 6.788 3.031 1.00 93.44 82 PRO A N 1
ATOM 634 C CA . PRO A 1 82 ? -10.745 6.472 4.303 1.00 93.44 82 PRO A CA 1
ATOM 635 C C . PRO A 1 82 ? -11.732 5.304 4.169 1.00 93.44 82 PRO A C 1
ATOM 637 O O . PRO A 1 82 ? -12.368 5.149 3.121 1.00 93.44 82 PRO A O 1
ATOM 640 N N . GLY A 1 83 ? -11.812 4.481 5.212 1.00 87.75 83 GLY A N 1
ATOM 641 C CA . GLY A 1 83 ? -12.786 3.394 5.349 1.00 87.75 83 GLY A CA 1
ATOM 642 C C . GLY A 1 83 ? -14.082 3.839 6.001 1.00 87.75 83 GLY A C 1
ATOM 643 O O . GLY A 1 83 ? -14.043 4.831 6.762 1.00 87.75 83 GLY A O 1
#

Secondary structure (DSSP, 8-state):
-THHHHHHHHHHTTTT--EEEETTTEEEEEETTTTEEEEEESSS-HHHHHHHHHHHHHHHHHTT--EEEEE-SSTTS-EEEE-